Protein AF-A0A1V4I557-F1 (afdb_monomer)

Organism: NCBI:txid29349

pLDDT: mean 86.31, std 9.98, range [57.12, 95.94]

InterPro domains:
  IPR013324 RNA polymerase sigma factor, region 3/4-like [SSF88659] (80-145)
  IPR036388 Winged helix-like DNA-binding domain superfamily [G3DSA:1.10.10.10] (55-146)

Radius of gyration: 30.65 Å; Cα contacts (8 Å, |Δi|>4): 81; chains: 1; bounding box: 62×31×73 Å

Sequence (154 aa):
MIETDYEDRLSSAEDKETVTRRSPQEIMDERFNKPEYNNWHKFDRHRGMPKKPFRKDDQEVDETDHMDYFPDYSDEIDREKEEEYEHICEIIRKALKEKQAELLIAIVLDGVSVTEYAAREGVSVSAISHRLDTAKKNFKKIYPKSSTFPSCHG

Solvent-accessible surface area (backbone atoms only — not comparable to full-atom values): 9365 Å² total; per-residue (Å²): 108,52,65,56,52,38,52,55,49,49,74,71,43,92,63,56,90,75,64,68,80,60,53,70,65,60,50,43,41,65,73,42,50,48,55,51,49,53,50,49,49,66,68,48,73,70,55,55,86,77,76,79,73,91,75,61,94,89,57,81,83,85,79,77,79,63,67,84,46,51,85,82,53,63,68,59,53,49,51,51,52,51,54,47,50,52,48,52,50,51,52,41,47,74,74,39,58,64,81,41,22,56,54,46,44,42,40,70,72,71,60,45,50,67,61,59,55,14,61,75,73,74,47,57,51,68,59,48,51,55,50,50,54,51,36,53,54,56,51,39,70,78,41,76,46,77,89,67,53,84,59,85,76,120

Structure (mmCIF, N/CA/C/O backbone):
data_AF-A0A1V4I557-F1
#
_entry.id   AF-A0A1V4I557-F1
#
loop_
_atom_site.group_PDB
_atom_site.id
_atom_site.type_symbol
_atom_site.label_atom_id
_atom_site.label_alt_id
_atom_site.label_comp_id
_atom_site.label_asym_id
_atom_site.label_entity_id
_atom_site.label_seq_id
_atom_site.pdbx_PDB_ins_code
_atom_site.Cartn_x
_atom_site.Cartn_y
_atom_site.Cartn_z
_atom_site.occupancy
_atom_site.B_iso_or_equiv
_atom_site.auth_seq_id
_atom_site.auth_comp_id
_atom_site.auth_asym_id
_atom_site.auth_atom_id
_atom_site.pdbx_PDB_model_num
ATOM 1 N N . MET A 1 1 ? 33.002 7.819 -23.688 1.00 78.31 1 MET A N 1
ATOM 2 C CA . MET A 1 1 ? 31.791 7.877 -24.538 1.00 78.31 1 MET A CA 1
ATOM 3 C C . MET A 1 1 ? 32.152 8.118 -25.997 1.00 78.31 1 MET A C 1
ATOM 5 O O . MET A 1 1 ? 31.962 7.200 -26.775 1.00 78.31 1 MET A O 1
ATOM 9 N N . ILE A 1 2 ? 32.696 9.286 -26.371 1.00 88.31 2 ILE A N 1
ATOM 10 C CA . ILE A 1 2 ? 33.134 9.543 -27.760 1.00 88.31 2 ILE A CA 1
ATOM 11 C C . ILE A 1 2 ? 34.340 8.674 -28.139 1.00 88.31 2 ILE A C 1
ATOM 13 O O . ILE A 1 2 ? 34.331 8.023 -29.175 1.00 88.31 2 ILE A O 1
ATOM 17 N N . GLU A 1 3 ? 35.368 8.646 -27.289 1.00 88.81 3 GLU A N 1
ATOM 18 C CA . GLU A 1 3 ? 36.602 7.885 -27.548 1.00 88.81 3 GLU A CA 1
ATOM 19 C C . GLU A 1 3 ? 36.345 6.381 -27.601 1.00 88.81 3 GLU A C 1
ATOM 21 O O . GLU A 1 3 ? 36.747 5.726 -28.551 1.00 88.81 3 GLU A O 1
ATOM 26 N N . THR A 1 4 ? 35.570 5.867 -26.647 1.00 88.31 4 THR A N 1
ATOM 27 C CA . THR A 1 4 ? 35.136 4.466 -26.612 1.00 88.31 4 THR A CA 1
ATOM 28 C C . THR A 1 4 ? 34.338 4.069 -27.858 1.00 88.31 4 THR A C 1
ATOM 30 O O . THR A 1 4 ? 34.607 3.032 -28.442 1.00 88.31 4 THR A O 1
ATOM 33 N N . ASP A 1 5 ? 33.398 4.907 -28.317 1.00 89.19 5 ASP A N 1
ATOM 34 C CA . ASP A 1 5 ? 32.633 4.645 -29.549 1.00 89.19 5 ASP A CA 1
ATOM 35 C C . ASP A 1 5 ? 33.531 4.623 -30.795 1.00 89.19 5 ASP A C 1
ATOM 37 O O . ASP A 1 5 ? 33.372 3.786 -31.683 1.00 89.19 5 ASP A O 1
ATOM 41 N N . TYR A 1 6 ? 34.495 5.542 -30.846 1.00 88.81 6 TYR A N 1
ATOM 42 C CA . TYR A 1 6 ? 35.468 5.617 -31.926 1.00 88.81 6 TYR A CA 1
ATOM 43 C C . TYR A 1 6 ? 36.375 4.380 -31.964 1.00 88.81 6 TYR A C 1
ATOM 45 O O . TYR A 1 6 ? 36.566 3.805 -33.033 1.00 88.81 6 TYR A O 1
ATOM 53 N N . GLU A 1 7 ? 36.901 3.946 -30.818 1.00 90.00 7 GLU A N 1
ATOM 54 C CA . GLU A 1 7 ? 37.737 2.745 -30.700 1.00 90.00 7 GLU A CA 1
ATOM 55 C C . GLU A 1 7 ? 36.959 1.469 -31.051 1.00 90.00 7 GLU A C 1
ATOM 57 O O . GLU A 1 7 ? 37.444 0.659 -31.845 1.00 90.00 7 GLU A O 1
ATOM 62 N N . ASP A 1 8 ? 35.724 1.330 -30.556 1.00 88.25 8 ASP A N 1
ATOM 63 C CA . ASP A 1 8 ? 34.832 0.210 -30.876 1.00 88.25 8 ASP A CA 1
ATOM 64 C C . ASP A 1 8 ? 34.587 0.120 -32.395 1.00 88.25 8 ASP A C 1
ATOM 66 O O . ASP A 1 8 ? 34.745 -0.946 -33.003 1.00 88.25 8 ASP A O 1
ATOM 70 N N . ARG A 1 9 ? 34.280 1.250 -33.047 1.00 88.94 9 ARG A N 1
ATOM 71 C CA . ARG A 1 9 ? 34.089 1.316 -34.506 1.00 88.94 9 ARG A CA 1
ATOM 72 C C . ARG A 1 9 ? 35.376 1.060 -35.286 1.00 88.94 9 ARG A C 1
ATOM 74 O O . ARG A 1 9 ? 35.327 0.382 -36.306 1.00 88.94 9 ARG A O 1
ATOM 81 N N . LEU A 1 10 ? 36.514 1.570 -34.817 1.00 89.56 10 LEU A N 1
ATOM 82 C CA . LEU A 1 10 ? 37.820 1.361 -35.449 1.00 89.56 10 LEU A CA 1
ATOM 83 C C . LEU A 1 10 ? 38.262 -0.107 -35.378 1.00 89.56 10 LEU A C 1
ATOM 85 O O . LEU A 1 10 ? 38.923 -0.595 -36.294 1.00 89.56 10 LEU A O 1
ATOM 89 N N . SER A 1 11 ? 37.895 -0.810 -34.302 1.00 88.31 11 SER A N 1
ATOM 90 C CA . SER A 1 11 ? 38.162 -2.243 -34.141 1.00 88.31 11 SER A CA 1
ATOM 91 C C . SER A 1 11 ? 37.292 -3.123 -35.046 1.00 88.31 11 SER A C 1
ATOM 93 O O . SER A 1 11 ? 37.736 -4.190 -35.463 1.00 88.31 11 SER A O 1
ATOM 95 N N . SER A 1 12 ? 36.083 -2.657 -35.376 1.00 82.25 12 SER A N 1
ATOM 96 C CA . SER A 1 12 ? 35.076 -3.416 -36.131 1.00 82.25 12 SER A CA 1
ATOM 97 C C . SER A 1 12 ? 35.057 -3.103 -37.633 1.00 82.25 12 SER A C 1
ATOM 99 O O . SER A 1 12 ? 34.469 -3.858 -38.403 1.00 82.25 12 SER A O 1
ATOM 101 N N . ALA A 1 13 ? 35.647 -1.982 -38.061 1.00 84.12 13 ALA A N 1
ATOM 102 C CA . ALA A 1 13 ? 35.647 -1.542 -39.454 1.00 84.12 13 ALA A CA 1
ATOM 103 C C . ALA A 1 13 ? 36.773 -2.189 -40.277 1.00 84.12 13 ALA A C 1
ATOM 105 O O . ALA A 1 13 ? 37.924 -2.251 -39.840 1.00 84.12 13 ALA A O 1
ATOM 106 N N . GLU A 1 14 ? 36.449 -2.596 -41.507 1.00 75.62 14 GLU A N 1
ATOM 107 C CA . GLU A 1 14 ? 37.430 -3.068 -42.494 1.00 75.62 14 GLU A CA 1
ATOM 108 C C . GLU A 1 14 ? 38.311 -1.902 -42.991 1.00 75.62 14 GLU A C 1
ATOM 110 O O . GLU A 1 14 ? 39.539 -2.004 -42.979 1.00 75.62 14 GLU A O 1
ATOM 115 N N . ASP A 1 15 ? 37.696 -0.750 -43.294 1.00 80.88 15 ASP A N 1
ATOM 116 C CA . ASP A 1 15 ? 38.376 0.465 -43.762 1.00 80.88 15 ASP A CA 1
ATOM 117 C C . ASP A 1 15 ? 38.525 1.515 -42.653 1.00 80.88 15 ASP A C 1
ATOM 119 O O . ASP A 1 15 ? 37.674 2.385 -42.435 1.00 80.88 15 ASP A O 1
ATOM 123 N N . LYS A 1 16 ? 39.663 1.456 -41.958 1.00 76.38 16 LYS A N 1
ATOM 124 C CA . LYS A 1 16 ? 39.968 2.279 -40.773 1.00 76.38 16 LYS A CA 1
ATOM 125 C C . LYS A 1 16 ? 40.054 3.784 -41.042 1.00 76.38 16 LYS A C 1
ATOM 127 O O . LYS A 1 16 ? 39.816 4.568 -40.130 1.00 76.38 16 LYS A O 1
ATOM 132 N N . GLU A 1 17 ? 40.364 4.196 -42.270 1.00 72.94 17 GLU A N 1
ATOM 133 C CA . GLU A 1 17 ? 40.488 5.616 -42.641 1.00 72.94 17 GLU A CA 1
ATOM 134 C C . GLU A 1 17 ? 39.134 6.341 -42.709 1.00 72.94 17 GLU A C 1
ATOM 136 O O . GLU A 1 17 ? 39.078 7.565 -42.617 1.00 72.94 17 GLU A O 1
ATOM 141 N N . THR A 1 18 ? 38.032 5.594 -42.826 1.00 77.25 18 THR A N 1
ATOM 142 C CA . THR A 1 18 ? 36.673 6.156 -42.913 1.00 77.25 18 THR A CA 1
ATOM 143 C C . THR A 1 18 ? 36.045 6.436 -41.546 1.00 77.25 18 THR A C 1
ATOM 145 O O . THR A 1 18 ? 35.016 7.109 -41.455 1.00 77.25 18 THR A O 1
ATOM 148 N N . VAL A 1 19 ? 36.646 5.928 -40.464 1.00 84.06 19 VAL A N 1
ATOM 149 C CA . VAL A 1 19 ? 36.110 6.073 -39.110 1.00 84.06 19 VAL A CA 1
ATOM 150 C C . VAL A 1 19 ? 36.539 7.423 -38.549 1.00 84.06 19 VAL A C 1
ATOM 152 O O . VAL A 1 19 ? 37.717 7.678 -38.321 1.00 84.06 19 VAL A O 1
ATOM 155 N N . THR A 1 20 ? 35.567 8.296 -38.298 1.00 86.38 20 THR A N 1
ATOM 156 C CA . THR A 1 20 ? 35.768 9.601 -37.662 1.00 86.38 20 THR A CA 1
ATOM 157 C C . THR A 1 20 ? 35.103 9.642 -36.289 1.00 86.38 20 THR A C 1
ATOM 159 O O . THR A 1 20 ? 34.214 8.847 -35.972 1.00 86.38 20 THR A O 1
ATOM 162 N N . ARG A 1 21 ? 35.558 10.565 -35.434 1.00 88.75 21 ARG A N 1
ATOM 163 C CA . ARG A 1 21 ? 34.929 10.805 -34.130 1.00 88.75 21 ARG A CA 1
ATOM 164 C C . ARG A 1 21 ? 33.570 11.465 -34.337 1.00 88.75 21 ARG A C 1
ATOM 166 O O . ARG A 1 21 ? 33.470 12.452 -35.061 1.00 88.75 21 ARG A O 1
ATOM 173 N N . ARG A 1 22 ? 32.559 10.934 -33.659 1.00 89.31 22 ARG A N 1
ATOM 174 C CA . ARG A 1 22 ? 31.188 11.444 -33.680 1.00 89.31 22 ARG A CA 1
ATOM 175 C C . ARG A 1 22 ? 30.919 12.384 -32.517 1.00 89.31 22 ARG A C 1
ATOM 177 O O . ARG A 1 22 ? 31.599 12.333 -31.491 1.00 89.31 22 ARG A O 1
ATOM 184 N N . SER A 1 23 ? 29.900 13.218 -32.666 1.00 92.25 23 SER A N 1
ATOM 185 C CA . SER A 1 23 ? 29.357 13.991 -31.552 1.00 92.25 23 SER A CA 1
ATOM 186 C C . SER A 1 23 ? 28.645 13.074 -30.543 1.00 92.25 23 SER A C 1
ATOM 188 O O . SER A 1 23 ? 28.143 12.009 -30.915 1.00 92.25 23 SER A O 1
ATOM 190 N N . PRO A 1 24 ? 28.543 13.472 -29.261 1.00 91.00 24 PRO A N 1
ATOM 191 C CA . PRO A 1 24 ? 27.736 12.746 -28.284 1.00 91.00 24 PRO A CA 1
ATOM 192 C C . PRO A 1 24 ? 26.290 12.511 -28.733 1.00 91.00 24 PRO A C 1
ATOM 194 O O . PRO A 1 24 ? 25.752 11.443 -28.457 1.00 91.00 24 PRO A O 1
ATOM 197 N N . GLN A 1 25 ? 25.673 13.469 -29.439 1.00 90.31 25 GLN A N 1
ATOM 198 C CA . GLN A 1 25 ? 24.304 13.333 -29.943 1.00 90.31 25 GLN A CA 1
ATOM 199 C C . GLN A 1 25 ? 24.186 12.199 -30.965 1.00 90.31 25 GLN A C 1
ATOM 201 O O . GLN A 1 25 ? 23.344 11.324 -30.800 1.00 90.31 25 GLN A O 1
ATOM 206 N N . GLU A 1 26 ? 25.068 12.155 -31.965 1.00 91.31 26 GLU A N 1
ATOM 207 C CA . GLU A 1 26 ? 25.050 11.101 -32.990 1.00 91.31 26 GLU A CA 1
ATOM 208 C C . GLU A 1 26 ? 25.277 9.709 -32.390 1.00 91.31 26 GLU A C 1
ATOM 210 O O . GLU A 1 26 ? 24.671 8.731 -32.828 1.00 91.31 26 GLU A O 1
ATOM 215 N N . ILE A 1 27 ? 26.130 9.615 -31.363 1.00 91.94 27 ILE A N 1
ATOM 216 C CA . ILE A 1 27 ? 26.363 8.365 -30.630 1.00 91.94 27 ILE A CA 1
ATOM 217 C C . ILE A 1 27 ? 25.095 7.942 -29.888 1.00 91.94 27 ILE A C 1
ATOM 219 O O . ILE A 1 27 ? 24.710 6.776 -29.969 1.00 91.94 27 ILE A O 1
ATOM 223 N N . MET A 1 28 ? 24.439 8.872 -29.186 1.00 92.69 28 MET A N 1
ATOM 224 C CA . MET A 1 28 ? 23.184 8.584 -28.490 1.00 92.69 28 MET A CA 1
ATOM 225 C C . MET A 1 28 ? 22.091 8.144 -29.456 1.00 92.69 28 MET A C 1
ATOM 227 O O . MET A 1 28 ? 21.438 7.127 -29.224 1.00 92.69 28 MET A O 1
ATOM 231 N N . ASP A 1 29 ? 21.936 8.863 -30.565 1.00 92.75 29 ASP A N 1
ATOM 232 C CA . ASP A 1 29 ? 20.889 8.595 -31.539 1.00 92.75 29 ASP A CA 1
ATOM 233 C C . ASP A 1 29 ? 21.051 7.234 -32.211 1.00 92.75 29 ASP A C 1
ATOM 235 O O . ASP A 1 29 ? 20.084 6.482 -32.336 1.00 92.75 29 ASP A O 1
ATOM 239 N N . GLU A 1 30 ? 22.262 6.894 -32.652 1.00 90.50 30 GLU A N 1
ATOM 240 C CA . GLU A 1 30 ? 22.492 5.635 -33.358 1.00 90.50 30 GLU A CA 1
ATOM 241 C C . GLU A 1 30 ? 22.581 4.426 -32.436 1.00 90.50 30 GLU A C 1
ATOM 243 O O . GLU A 1 30 ? 22.059 3.367 -32.784 1.00 90.50 30 GLU A O 1
ATOM 248 N N . ARG A 1 31 ? 23.244 4.559 -31.282 1.00 89.94 31 ARG A N 1
ATOM 249 C CA . ARG A 1 31 ? 23.501 3.417 -30.398 1.00 89.94 31 ARG A CA 1
ATOM 250 C C . ARG A 1 31 ? 22.330 3.119 -29.468 1.00 89.94 31 ARG A C 1
ATOM 252 O O . ARG A 1 31 ? 22.142 1.959 -29.116 1.00 89.94 31 ARG A O 1
ATOM 259 N N . PHE A 1 32 ? 21.558 4.137 -29.088 1.00 91.19 32 PHE A N 1
ATOM 260 C CA . PHE A 1 32 ? 20.489 4.003 -28.098 1.00 91.19 32 PHE A CA 1
ATOM 261 C C . PHE A 1 32 ? 19.132 4.406 -28.677 1.00 91.19 32 PHE A C 1
ATOM 263 O O . PHE A 1 32 ? 18.285 3.535 -28.858 1.00 91.19 32 PHE A O 1
ATOM 270 N N . ASN A 1 33 ? 18.937 5.671 -29.070 1.00 92.56 33 ASN A N 1
ATOM 271 C CA . ASN A 1 33 ? 17.593 6.190 -29.359 1.00 92.56 33 ASN A CA 1
ATOM 272 C C . ASN A 1 33 ? 16.901 5.457 -30.519 1.00 92.56 33 ASN A C 1
ATOM 274 O O . ASN A 1 33 ? 15.734 5.097 -30.400 1.00 92.56 33 ASN A O 1
ATOM 278 N N . LYS A 1 34 ? 17.595 5.204 -31.641 1.00 93.75 34 LYS A N 1
ATOM 279 C CA . LYS A 1 34 ? 17.019 4.482 -32.793 1.00 93.75 34 LYS A CA 1
ATOM 280 C C . LYS A 1 34 ? 16.683 3.019 -32.453 1.00 93.75 34 LYS A C 1
ATOM 282 O O . LYS A 1 34 ? 15.538 2.626 -32.688 1.00 93.75 34 LYS A O 1
ATOM 287 N N . PRO A 1 35 ? 17.613 2.193 -31.923 1.00 94.81 35 PRO A N 1
ATOM 288 C CA . PRO A 1 35 ? 17.286 0.838 -31.479 1.00 94.81 35 PRO A CA 1
ATOM 289 C C . PRO A 1 35 ? 16.160 0.789 -30.445 1.00 94.81 35 PRO A C 1
ATOM 291 O O . PRO A 1 35 ? 15.257 -0.036 -30.566 1.00 94.81 35 PRO A O 1
ATOM 294 N N . GLU A 1 36 ? 16.190 1.679 -29.456 1.00 92.00 36 GLU A N 1
ATOM 295 C CA . GLU A 1 36 ? 15.219 1.715 -28.366 1.00 92.00 36 GLU A CA 1
ATOM 296 C C . GLU A 1 36 ? 13.832 2.131 -28.857 1.00 92.00 36 GLU A C 1
ATOM 298 O O . GLU A 1 36 ? 12.855 1.449 -28.557 1.00 92.00 36 GLU A O 1
ATOM 303 N N . TYR A 1 37 ? 13.748 3.144 -29.725 1.00 91.44 37 TYR A N 1
ATOM 304 C CA . TYR A 1 37 ? 12.506 3.517 -30.402 1.00 91.44 37 TYR A CA 1
ATOM 305 C C . TYR A 1 37 ? 11.938 2.363 -31.233 1.00 91.44 37 TYR A C 1
ATOM 307 O O . TYR A 1 37 ? 10.750 2.058 -31.142 1.00 91.44 37 TYR A O 1
ATOM 315 N N . ASN A 1 38 ? 12.777 1.693 -32.028 1.00 91.00 38 ASN A N 1
ATOM 316 C CA . ASN A 1 38 ? 12.340 0.571 -32.857 1.00 91.00 38 ASN A CA 1
ATOM 317 C C . ASN A 1 38 ? 11.839 -0.602 -32.006 1.00 91.00 38 ASN A C 1
ATOM 319 O O . ASN A 1 38 ? 10.829 -1.217 -32.350 1.00 91.00 38 ASN A O 1
ATOM 323 N N . ASN A 1 39 ? 12.521 -0.907 -30.900 1.00 90.56 39 ASN A N 1
ATOM 324 C CA . ASN A 1 39 ? 12.095 -1.935 -29.956 1.00 90.56 39 ASN A CA 1
ATOM 325 C C . ASN A 1 39 ? 10.768 -1.557 -29.302 1.00 90.56 39 ASN A C 1
ATOM 327 O O . ASN A 1 39 ? 9.826 -2.344 -29.374 1.00 90.56 39 ASN A O 1
ATOM 331 N N . TRP A 1 40 ? 10.665 -0.352 -28.741 1.00 88.88 40 TRP A N 1
ATOM 332 C CA . TRP A 1 40 ? 9.434 0.148 -28.136 1.00 88.88 40 TRP A CA 1
ATOM 333 C C . TRP A 1 40 ? 8.273 0.097 -29.129 1.00 88.88 40 TRP A C 1
ATOM 335 O O . TRP A 1 40 ? 7.257 -0.535 -28.866 1.00 88.88 40 TRP A O 1
ATOM 345 N N . HIS A 1 41 ? 8.454 0.619 -30.343 1.00 86.50 41 HIS A N 1
ATOM 346 C CA . HIS A 1 41 ? 7.425 0.553 -31.374 1.00 86.50 41 HIS A CA 1
ATOM 347 C C . HIS A 1 41 ? 7.062 -0.894 -31.747 1.00 86.50 41 HIS A C 1
ATOM 349 O O . HIS A 1 41 ? 5.890 -1.212 -31.934 1.00 86.50 41 HIS A O 1
ATOM 355 N N . LYS A 1 42 ? 8.040 -1.808 -31.817 1.00 87.25 42 LYS A N 1
ATOM 356 C CA . LYS A 1 42 ? 7.794 -3.232 -32.081 1.00 87.25 42 LYS A CA 1
ATOM 357 C C . LYS A 1 42 ? 6.962 -3.881 -30.969 1.00 87.25 42 LYS A C 1
ATOM 359 O O . LYS A 1 42 ? 6.089 -4.676 -31.309 1.00 87.25 42 LYS A O 1
ATOM 364 N N . PHE A 1 43 ? 7.211 -3.586 -29.697 1.00 80.62 43 PHE A N 1
ATOM 365 C CA . PHE A 1 43 ? 6.443 -4.147 -28.578 1.00 80.62 43 PHE A CA 1
ATOM 366 C C . PHE A 1 43 ? 5.067 -3.483 -28.423 1.00 80.62 43 PHE A C 1
ATOM 368 O O . PHE A 1 43 ? 4.074 -4.176 -28.214 1.00 80.62 43 PHE A O 1
ATOM 375 N N . ASP A 1 44 ? 4.979 -2.169 -28.620 1.00 79.88 44 ASP A N 1
ATOM 376 C CA . ASP A 1 44 ? 3.766 -1.389 -28.372 1.00 79.88 44 ASP A CA 1
ATOM 377 C C . ASP A 1 44 ? 2.848 -1.240 -29.600 1.00 79.88 44 ASP A C 1
ATOM 379 O O . ASP A 1 44 ? 1.705 -0.818 -29.448 1.00 79.88 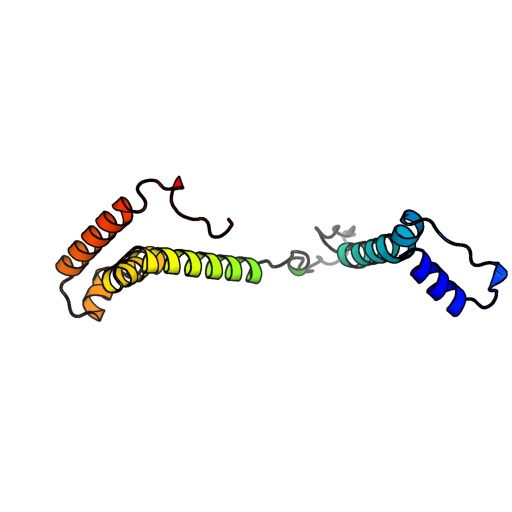44 ASP A O 1
ATOM 383 N N . ARG A 1 45 ? 3.250 -1.660 -30.816 1.00 76.25 45 ARG A N 1
ATOM 384 C CA . ARG A 1 45 ? 2.384 -1.592 -32.025 1.00 76.25 45 ARG A CA 1
ATOM 385 C C . ARG A 1 45 ? 1.061 -2.360 -31.910 1.00 76.25 45 ARG A C 1
ATOM 387 O O . ARG A 1 45 ? 0.158 -2.138 -32.714 1.00 76.25 45 ARG A O 1
ATOM 394 N N . HIS A 1 46 ? 0.980 -3.303 -30.973 1.00 73.00 46 HIS A N 1
ATOM 395 C CA . HIS A 1 46 ? -0.212 -4.102 -30.697 1.00 73.00 46 HIS A CA 1
ATOM 396 C C . HIS A 1 46 ? -0.826 -3.788 -29.331 1.00 73.00 46 HIS A C 1
ATOM 398 O O . HIS A 1 46 ? -1.751 -4.477 -28.937 1.00 73.00 46 HIS A O 1
ATOM 404 N N . ARG A 1 47 ? -0.345 -2.774 -28.605 1.00 67.25 47 ARG A N 1
ATOM 405 C CA . ARG A 1 47 ? -0.979 -2.323 -27.362 1.00 67.25 47 ARG A CA 1
ATOM 406 C C . ARG A 1 47 ? -2.093 -1.321 -27.671 1.00 67.25 47 ARG A C 1
ATOM 408 O O . ARG A 1 47 ? -1.958 -0.489 -28.567 1.00 67.25 47 ARG A O 1
ATOM 415 N N . GLY A 1 48 ? -3.188 -1.395 -26.915 1.00 66.75 48 GLY A N 1
ATOM 416 C CA . GLY A 1 48 ? -4.374 -0.551 -27.091 1.00 66.75 48 GLY A CA 1
ATOM 417 C C . GLY A 1 48 ? -5.546 -1.265 -27.766 1.00 66.75 48 GLY A C 1
ATOM 418 O O . GLY A 1 48 ? -5.476 -2.447 -28.089 1.00 66.75 48 GLY A O 1
ATOM 419 N N . MET A 1 49 ? -6.652 -0.538 -27.951 1.00 62.06 49 MET A N 1
ATOM 420 C CA . MET A 1 49 ? -7.906 -1.117 -28.434 1.00 62.06 49 MET A CA 1
ATOM 421 C C . MET A 1 49 ? -7.716 -1.678 -29.856 1.00 62.06 49 MET A C 1
ATOM 423 O O . MET A 1 49 ? -7.360 -0.911 -30.761 1.00 62.06 49 MET A O 1
ATOM 427 N N . PRO A 1 50 ? -7.937 -2.986 -30.082 1.00 62.88 50 PRO A N 1
ATOM 428 C CA . PRO A 1 50 ? -7.774 -3.566 -31.402 1.00 62.88 50 PRO A CA 1
ATOM 429 C C . PRO A 1 50 ? -8.729 -2.869 -32.371 1.00 62.88 50 PRO A C 1
ATOM 431 O O . PRO A 1 50 ? -9.915 -2.669 -32.092 1.00 62.88 50 PRO A O 1
ATOM 434 N N . LYS A 1 51 ? -8.202 -2.447 -33.525 1.00 64.56 51 LYS A N 1
ATOM 435 C CA . LYS A 1 51 ? -9.050 -1.923 -34.596 1.00 64.56 51 LYS A CA 1
ATOM 436 C C . LYS A 1 51 ? -9.976 -3.057 -35.011 1.00 64.56 51 LYS A C 1
ATOM 438 O O . LYS A 1 51 ? -9.481 -4.056 -35.526 1.00 64.56 51 LYS A O 1
ATOM 443 N N . LYS A 1 52 ? -11.289 -2.896 -34.809 1.00 60.84 52 LYS A N 1
ATOM 444 C CA . LYS A 1 52 ? -12.272 -3.848 -35.337 1.00 60.84 52 LYS A CA 1
ATOM 445 C C . LYS A 1 52 ? -11.980 -4.035 -36.828 1.00 60.84 52 LYS A C 1
ATOM 447 O O . LYS A 1 52 ? -12.006 -3.032 -37.555 1.00 60.84 52 LYS A O 1
ATOM 452 N N . PRO A 1 53 ? -11.643 -5.249 -37.289 1.00 61.25 53 PRO A N 1
ATOM 453 C CA . PRO A 1 53 ? -11.459 -5.472 -38.709 1.00 61.25 53 PRO A CA 1
ATOM 454 C C . PRO A 1 53 ? -12.769 -5.136 -39.427 1.00 61.25 53 PRO A C 1
ATOM 456 O O . PRO A 1 53 ? -13.864 -5.326 -38.894 1.00 61.25 53 PRO A O 1
ATOM 459 N N . PHE A 1 54 ? -12.663 -4.592 -40.638 1.00 61.50 54 PHE A N 1
ATOM 460 C CA . PHE A 1 54 ? -13.830 -4.401 -41.490 1.00 61.50 54 PHE A CA 1
ATOM 461 C C . PHE A 1 54 ? -14.451 -5.776 -41.774 1.00 61.50 54 PHE A C 1
ATOM 463 O O . PHE A 1 54 ? -13.810 -6.621 -42.398 1.00 61.50 54 PHE A O 1
ATOM 470 N N . ARG A 1 55 ? -15.679 -6.002 -41.299 1.00 63.84 55 ARG A N 1
ATOM 471 C CA . ARG A 1 55 ? -16.416 -7.255 -41.484 1.00 63.84 55 ARG A CA 1
ATOM 472 C C . ARG A 1 55 ? -17.329 -7.129 -42.700 1.00 63.84 55 ARG A C 1
ATOM 474 O O . ARG A 1 55 ? -18.074 -6.157 -42.796 1.00 63.84 55 ARG A O 1
ATOM 481 N N . LYS A 1 56 ? -17.296 -8.105 -43.608 1.00 67.19 56 LYS A N 1
ATOM 482 C CA . LYS A 1 56 ? -18.370 -8.275 -44.599 1.00 67.19 56 LYS A CA 1
ATOM 483 C C . LYS A 1 56 ? -19.550 -9.007 -43.947 1.00 67.19 56 LYS A C 1
ATOM 485 O O . LYS A 1 56 ? -19.359 -9.751 -42.986 1.00 67.19 56 LYS A O 1
ATOM 490 N N . ASP A 1 57 ? -20.764 -8.773 -44.435 1.00 69.00 57 ASP A N 1
ATOM 491 C CA . ASP A 1 57 ? -21.996 -9.278 -43.805 1.00 69.00 57 ASP A CA 1
ATOM 492 C C . ASP A 1 57 ? -22.081 -10.815 -43.729 1.00 69.00 57 ASP A C 1
ATOM 494 O O . ASP A 1 57 ? -22.784 -11.346 -42.873 1.00 69.00 57 ASP A O 1
ATOM 498 N N . ASP A 1 58 ? -21.330 -11.520 -44.575 1.00 75.31 58 ASP A N 1
ATOM 499 C CA . ASP A 1 58 ? -21.272 -12.976 -44.729 1.00 75.31 58 ASP A CA 1
ATOM 500 C C . ASP A 1 58 ? -20.232 -13.685 -43.841 1.00 75.31 58 ASP A C 1
ATOM 502 O O . ASP A 1 58 ? -20.148 -14.912 -43.861 1.00 75.31 58 ASP A O 1
ATOM 506 N N . GLN A 1 59 ? -19.443 -12.950 -43.054 1.00 70.88 59 GLN A N 1
ATOM 507 C CA . GLN A 1 59 ? -18.419 -13.533 -42.180 1.00 70.88 59 GLN A CA 1
ATOM 508 C C . GLN A 1 59 ? -18.987 -13.872 -40.789 1.00 70.88 59 GLN A C 1
ATOM 510 O O . GLN A 1 59 ? -19.965 -13.264 -40.356 1.00 70.88 59 GLN A O 1
ATOM 515 N N . GLU A 1 60 ? -18.403 -14.835 -40.070 1.00 72.31 60 GLU A N 1
ATOM 516 C CA . GLU A 1 60 ? -18.801 -15.173 -38.689 1.00 72.31 60 GLU A CA 1
ATOM 517 C C . GLU A 1 60 ? -18.475 -14.028 -37.705 1.00 72.31 60 GLU A C 1
ATOM 519 O O . GLU A 1 60 ? -17.794 -13.055 -38.051 1.00 72.31 60 GLU A O 1
ATOM 524 N N . VAL A 1 61 ? -19.063 -14.054 -36.505 1.00 71.38 61 VAL A N 1
ATOM 525 C CA . VAL A 1 61 ? -18.784 -13.041 -35.473 1.00 71.38 61 VAL A CA 1
ATOM 526 C C . VAL A 1 61 ? -17.371 -13.274 -34.946 1.00 71.38 61 VAL A C 1
ATOM 528 O O . VAL A 1 61 ? -17.004 -14.400 -34.637 1.00 71.38 61 VAL A O 1
ATOM 531 N N . ASP A 1 62 ? -16.574 -12.210 -34.876 1.00 69.50 62 ASP A N 1
ATOM 532 C CA . ASP A 1 62 ? -15.249 -12.260 -34.265 1.00 69.50 62 ASP A CA 1
ATOM 533 C C . ASP A 1 62 ? -15.407 -12.399 -32.742 1.00 69.50 62 ASP A C 1
ATOM 535 O O . ASP A 1 62 ? -15.816 -11.450 -32.070 1.00 69.50 62 ASP A O 1
ATOM 539 N N . GLU A 1 63 ? -15.152 -13.602 -32.223 1.00 71.31 63 GLU A N 1
ATOM 540 C CA . GLU A 1 63 ? -15.196 -13.943 -30.793 1.00 71.31 63 GLU A CA 1
ATOM 541 C C . GLU A 1 63 ? -13.842 -13.729 -30.094 1.00 71.31 63 GLU A C 1
ATOM 543 O O . GLU A 1 63 ? -13.660 -14.169 -28.960 1.00 71.31 63 GLU A O 1
ATOM 548 N N . THR A 1 64 ? -12.871 -13.084 -30.756 1.00 70.00 64 THR A N 1
ATOM 549 C CA . THR A 1 64 ? -11.539 -12.864 -30.182 1.00 70.00 64 THR A CA 1
ATOM 550 C C . THR A 1 64 ? -11.642 -12.090 -28.867 1.00 70.00 64 THR A C 1
ATOM 552 O O . THR A 1 64 ? -12.101 -10.946 -28.840 1.00 70.00 64 THR A O 1
ATOM 555 N N . ASP A 1 65 ? -11.175 -12.704 -27.779 1.00 68.25 65 ASP A N 1
ATOM 556 C CA . ASP A 1 65 ? -11.072 -12.049 -26.480 1.00 68.25 65 ASP A CA 1
ATOM 557 C C . ASP A 1 65 ? -10.007 -10.947 -26.546 1.00 68.25 65 ASP A C 1
ATOM 559 O O . ASP A 1 65 ? -8.845 -11.173 -26.885 1.00 68.25 65 ASP A O 1
ATOM 563 N N . HIS A 1 66 ? -10.428 -9.715 -26.279 1.00 69.94 66 HIS A N 1
ATOM 564 C CA . HIS A 1 66 ? -9.555 -8.549 -26.301 1.00 69.94 66 HIS A CA 1
ATOM 565 C C . HIS A 1 66 ? -9.021 -8.189 -24.910 1.00 69.94 66 HIS A C 1
ATOM 567 O O . HIS A 1 66 ? -8.301 -7.198 -24.795 1.00 69.94 66 HIS A O 1
ATOM 573 N N . MET A 1 67 ? -9.351 -8.951 -23.863 1.00 70.50 67 MET A N 1
ATOM 574 C CA . MET A 1 67 ? -8.870 -8.680 -22.505 1.00 70.50 67 MET A CA 1
ATOM 575 C C . MET A 1 67 ? -7.343 -8.776 -22.405 1.00 70.50 67 MET A C 1
ATOM 577 O O . MET A 1 67 ? -6.739 -7.926 -21.756 1.00 70.50 67 MET A O 1
ATOM 581 N N . ASP A 1 68 ? -6.714 -9.679 -23.163 1.00 70.88 68 ASP A N 1
ATOM 582 C CA . ASP A 1 68 ? -5.250 -9.828 -23.249 1.00 70.88 68 ASP A CA 1
ATOM 583 C C . ASP A 1 68 ? -4.518 -8.578 -23.791 1.00 70.88 68 ASP A C 1
ATOM 585 O O . ASP A 1 68 ? -3.299 -8.455 -23.660 1.00 70.88 68 ASP A O 1
ATOM 589 N N . TYR A 1 69 ? -5.233 -7.631 -24.417 1.00 69.94 69 TYR A N 1
ATOM 590 C CA . TYR A 1 69 ? -4.654 -6.356 -24.865 1.00 69.94 69 TYR A CA 1
ATOM 591 C C . TYR A 1 69 ? -4.466 -5.346 -23.729 1.00 69.94 69 TYR A C 1
ATOM 593 O O . TYR A 1 69 ? -3.731 -4.365 -23.900 1.00 69.94 69 TYR A O 1
ATOM 601 N N . PHE A 1 70 ? -5.145 -5.547 -22.599 1.00 72.62 70 PHE A N 1
ATOM 602 C CA . PHE A 1 70 ? -5.029 -4.684 -21.437 1.00 72.62 70 PHE A CA 1
ATOM 603 C C . PHE A 1 70 ? -3.946 -5.228 -20.504 1.00 72.62 70 PHE A C 1
ATOM 605 O O . PHE A 1 70 ? -3.952 -6.416 -20.191 1.00 72.62 70 PHE A O 1
ATOM 612 N N . PRO A 1 71 ? -3.002 -4.384 -20.059 1.00 74.75 71 PRO A N 1
ATOM 613 C CA . PRO A 1 71 ? -2.065 -4.791 -19.025 1.00 74.75 71 PRO A CA 1
ATOM 614 C C . PRO A 1 71 ? -2.830 -5.144 -17.746 1.00 74.75 71 PRO A C 1
ATOM 616 O O . PRO A 1 71 ? -3.669 -4.365 -17.286 1.00 74.75 71 PRO A O 1
ATOM 619 N N . ASP A 1 72 ? -2.527 -6.313 -17.187 1.00 82.75 72 ASP A N 1
ATOM 620 C CA . ASP A 1 72 ? -2.991 -6.693 -15.861 1.00 82.75 72 ASP A CA 1
ATOM 621 C C . ASP A 1 72 ? -2.064 -6.076 -14.813 1.00 82.75 72 ASP A C 1
ATOM 623 O O . ASP A 1 72 ? -0.863 -6.349 -14.780 1.00 82.75 72 ASP A O 1
ATOM 627 N N . TYR A 1 73 ? -2.634 -5.205 -13.986 1.00 86.62 73 TYR A N 1
ATOM 628 C CA . TYR A 1 73 ? -1.935 -4.546 -12.889 1.00 86.62 73 TYR A CA 1
ATOM 629 C C . TYR A 1 73 ? -2.265 -5.179 -11.535 1.00 86.62 73 TYR A C 1
ATOM 631 O O . TYR A 1 73 ? -1.872 -4.617 -10.517 1.00 86.62 73 TYR A O 1
ATOM 639 N N . SER A 1 74 ? -2.973 -6.318 -11.486 1.00 89.56 74 SER A N 1
ATOM 640 C CA . SER A 1 74 ? -3.340 -6.982 -10.226 1.00 89.56 74 SER A CA 1
ATOM 641 C C . SER A 1 74 ? -2.137 -7.165 -9.307 1.00 89.56 74 SER A C 1
ATOM 643 O O . SER A 1 74 ? -2.184 -6.767 -8.150 1.00 89.56 74 SER A O 1
ATOM 645 N N . ASP A 1 75 ? -1.031 -7.667 -9.855 1.00 89.56 75 ASP A N 1
ATOM 646 C CA . ASP A 1 75 ? 0.180 -7.967 -9.095 1.00 89.56 75 ASP A CA 1
ATOM 647 C C . ASP A 1 75 ? 0.872 -6.703 -8.574 1.00 89.56 75 ASP A C 1
ATOM 649 O O . ASP A 1 75 ? 1.449 -6.710 -7.490 1.00 89.56 75 ASP A O 1
ATOM 653 N N . GLU A 1 76 ? 0.861 -5.618 -9.353 1.00 89.69 76 GLU A N 1
ATOM 654 C CA . GLU A 1 76 ? 1.410 -4.325 -8.925 1.00 89.69 76 GLU A CA 1
ATOM 655 C C . GLU A 1 76 ? 0.557 -3.719 -7.814 1.00 89.69 76 GLU A C 1
ATOM 657 O O . GLU A 1 76 ? 1.092 -3.312 -6.788 1.00 89.69 76 GLU A O 1
ATOM 662 N N . ILE A 1 77 ? -0.762 -3.742 -7.995 1.00 91.44 77 ILE A N 1
ATOM 663 C CA . ILE A 1 77 ? -1.736 -3.248 -7.025 1.00 91.44 77 ILE A CA 1
ATOM 664 C C . ILE A 1 77 ? -1.652 -4.046 -5.719 1.00 91.44 77 ILE A C 1
ATOM 666 O O . I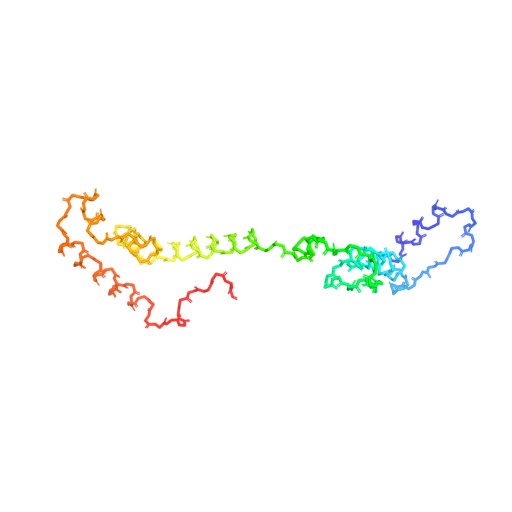LE A 1 77 ? -1.748 -3.472 -4.638 1.00 91.44 77 ILE A O 1
ATOM 670 N N . ASP A 1 78 ? -1.498 -5.366 -5.791 1.00 93.44 78 ASP A N 1
ATOM 671 C CA . ASP A 1 78 ? -1.419 -6.208 -4.600 1.00 93.44 78 ASP A CA 1
ATOM 672 C C . ASP A 1 78 ? -0.097 -6.004 -3.853 1.00 93.44 78 ASP A C 1
ATOM 674 O O . ASP A 1 78 ? -0.121 -5.862 -2.631 1.00 93.44 78 ASP A O 1
ATO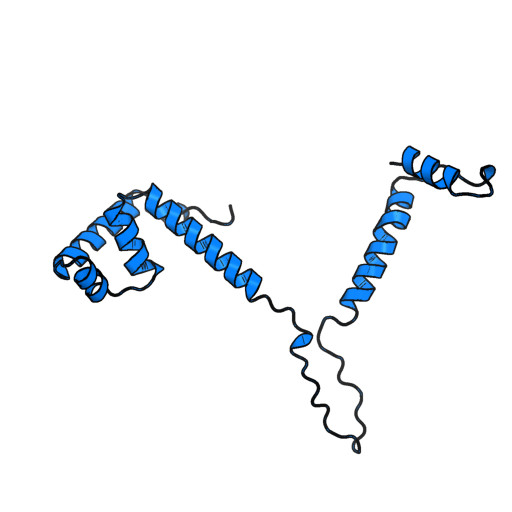M 678 N N . ARG A 1 79 ? 1.029 -5.848 -4.566 1.00 92.31 79 ARG A N 1
ATOM 679 C CA . ARG A 1 79 ? 2.300 -5.431 -3.946 1.00 92.31 79 ARG A CA 1
ATOM 680 C C . ARG A 1 79 ? 2.190 -4.069 -3.267 1.00 92.31 79 ARG A C 1
ATOM 682 O O . ARG A 1 79 ? 2.622 -3.929 -2.130 1.00 92.31 79 ARG A O 1
ATOM 689 N N . GLU A 1 80 ? 1.586 -3.085 -3.930 1.00 91.81 80 GLU A N 1
ATOM 690 C CA . GLU A 1 80 ? 1.400 -1.744 -3.366 1.00 91.81 80 GLU A CA 1
ATOM 691 C C . GLU A 1 80 ? 0.557 -1.803 -2.083 1.00 91.81 80 GLU A C 1
ATOM 693 O O . GLU A 1 80 ? 0.953 -1.254 -1.058 1.00 91.81 80 GLU A O 1
ATOM 698 N N . LYS A 1 81 ? -0.551 -2.557 -2.082 1.00 91.31 81 LYS A N 1
ATOM 699 C CA . LYS A 1 81 ? -1.366 -2.769 -0.873 1.00 91.31 81 LYS A CA 1
ATOM 700 C C . LYS A 1 81 ? -0.584 -3.434 0.258 1.00 91.31 81 LYS A C 1
ATOM 702 O O . LYS A 1 81 ? -0.763 -3.053 1.414 1.00 91.31 81 LYS A O 1
ATOM 707 N N . GLU A 1 82 ? 0.229 -4.446 -0.045 1.00 92.69 82 GLU A N 1
ATOM 708 C CA . GLU A 1 82 ? 1.057 -5.135 0.951 1.00 92.69 82 GLU A CA 1
ATOM 709 C C . GLU A 1 82 ? 2.091 -4.182 1.563 1.00 92.69 82 GLU A C 1
ATOM 711 O O . GLU A 1 82 ? 2.221 -4.107 2.787 1.00 92.69 82 GLU A O 1
ATOM 716 N N . GLU A 1 83 ? 2.775 -3.399 0.728 1.00 92.44 83 GLU A N 1
ATOM 717 C CA . GLU A 1 83 ? 3.750 -2.397 1.163 1.00 92.44 83 GLU A CA 1
ATOM 718 C C . GLU A 1 83 ? 3.100 -1.301 2.021 1.00 92.44 83 GLU A C 1
ATOM 720 O O . GLU A 1 83 ? 3.622 -0.943 3.082 1.00 92.44 83 GLU A O 1
ATOM 725 N N . GLU A 1 84 ? 1.930 -0.802 1.613 1.00 91.50 84 GLU A N 1
ATOM 726 C CA . GLU A 1 84 ? 1.137 0.157 2.385 1.00 91.50 84 GLU A CA 1
ATOM 727 C C . GLU A 1 84 ? 0.722 -0.406 3.746 1.00 91.50 84 GLU A C 1
ATOM 729 O O . GLU A 1 84 ? 0.872 0.262 4.777 1.00 91.50 84 GLU A O 1
ATOM 734 N N . TYR A 1 85 ? 0.223 -1.642 3.764 1.00 94.00 85 TYR A N 1
ATOM 735 C CA . TYR A 1 85 ? -0.212 -2.315 4.980 1.00 94.00 85 TYR A CA 1
ATOM 736 C C . TYR A 1 85 ? 0.946 -2.504 5.969 1.00 94.00 85 TYR A C 1
ATOM 738 O O . TYR A 1 85 ? 0.823 -2.125 7.142 1.00 94.00 85 TYR A O 1
ATOM 746 N N . GLU A 1 86 ? 2.085 -3.027 5.510 1.00 94.06 86 GLU A N 1
ATOM 747 C CA . GLU A 1 86 ? 3.269 -3.227 6.352 1.00 94.06 86 GLU A CA 1
ATOM 748 C C . GLU A 1 86 ? 3.807 -1.896 6.885 1.00 94.06 86 GLU A C 1
ATOM 750 O O . GLU A 1 86 ? 4.092 -1.766 8.081 1.00 94.06 86 GLU A O 1
ATOM 755 N N . HIS A 1 87 ? 3.848 -0.860 6.043 1.00 94.38 87 HIS A N 1
ATOM 756 C CA . HIS A 1 87 ? 4.271 0.475 6.454 1.00 94.38 87 HIS A CA 1
ATOM 757 C C . HIS A 1 87 ? 3.396 1.039 7.585 1.00 94.38 87 HIS A C 1
ATOM 759 O O . HIS A 1 87 ? 3.902 1.536 8.600 1.00 94.38 87 HIS A O 1
ATOM 765 N N . ILE A 1 88 ? 2.072 0.925 7.453 1.00 92.56 88 ILE A N 1
ATOM 766 C CA . ILE A 1 88 ? 1.124 1.369 8.480 1.00 92.56 88 ILE A CA 1
ATOM 767 C C . ILE A 1 88 ? 1.307 0.554 9.768 1.00 92.56 88 ILE A C 1
ATOM 769 O O . ILE A 1 88 ? 1.338 1.130 10.864 1.00 92.56 88 ILE A O 1
ATOM 773 N N . CYS A 1 89 ? 1.477 -0.766 9.661 1.00 94.25 89 CYS A N 1
ATOM 774 C CA . CYS A 1 89 ? 1.717 -1.641 10.807 1.00 94.25 89 CYS A CA 1
ATOM 775 C C . CYS A 1 89 ? 2.987 -1.251 11.568 1.00 94.25 89 CYS A C 1
ATOM 777 O O . CYS A 1 89 ? 2.972 -1.158 12.800 1.00 94.25 89 CYS A O 1
ATOM 779 N N . GLU A 1 90 ? 4.077 -0.957 10.860 1.00 94.12 90 GLU A N 1
ATO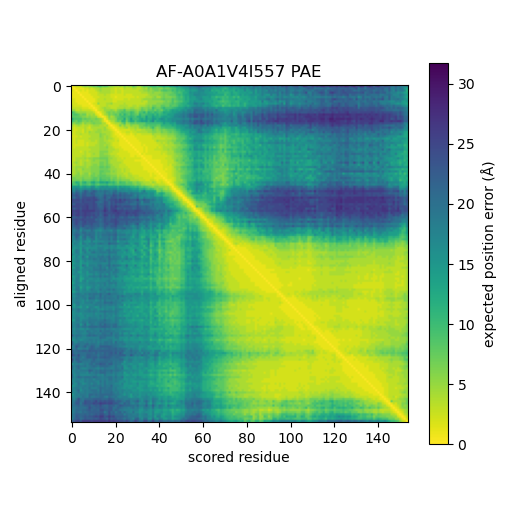M 780 C CA . GLU A 1 90 ? 5.312 -0.478 11.473 1.00 94.12 90 GLU A CA 1
ATOM 781 C C . GLU A 1 90 ? 5.124 0.836 12.232 1.00 94.12 90 GLU A C 1
ATOM 783 O O . GLU A 1 90 ? 5.622 0.974 13.353 1.00 94.12 90 GLU A O 1
ATOM 788 N N . ILE A 1 91 ? 4.409 1.804 11.650 1.00 93.44 91 ILE A N 1
ATOM 789 C CA . ILE A 1 91 ? 4.138 3.087 12.309 1.00 93.44 91 ILE A CA 1
ATOM 790 C C . ILE A 1 91 ? 3.363 2.856 13.607 1.00 93.44 91 ILE A C 1
ATOM 792 O O . ILE A 1 91 ? 3.724 3.398 14.655 1.00 93.44 91 ILE A O 1
ATOM 796 N N . ILE A 1 92 ? 2.324 2.020 13.566 1.00 93.56 92 ILE A N 1
ATOM 797 C CA . ILE A 1 92 ? 1.500 1.716 14.740 1.00 93.56 92 ILE A CA 1
ATOM 798 C C . ILE A 1 92 ? 2.334 1.018 15.824 1.00 93.56 92 ILE A C 1
ATOM 800 O O . ILE A 1 92 ? 2.264 1.416 16.993 1.00 93.56 92 ILE A O 1
ATOM 804 N N . ARG A 1 93 ? 3.155 0.027 15.452 1.00 94.75 93 ARG A N 1
ATOM 805 C CA . ARG A 1 93 ? 4.043 -0.702 16.377 1.00 94.75 93 ARG A CA 1
ATOM 806 C C . ARG A 1 93 ? 5.123 0.193 16.989 1.00 94.75 93 ARG A C 1
ATOM 808 O O . ARG A 1 93 ? 5.451 0.019 18.158 1.00 94.75 93 ARG A O 1
ATOM 815 N N . LYS A 1 94 ? 5.644 1.175 16.244 1.00 93.25 94 LYS A N 1
ATOM 816 C CA . LYS A 1 94 ? 6.606 2.172 16.757 1.00 93.25 94 LYS A CA 1
ATOM 817 C C . LYS A 1 94 ? 5.942 3.193 17.691 1.00 93.25 94 LYS A C 1
ATOM 819 O O . LYS A 1 94 ? 6.576 3.667 18.630 1.00 93.25 94 LYS A O 1
ATOM 824 N N . ALA A 1 95 ? 4.679 3.541 17.443 1.00 91.88 95 ALA A N 1
ATOM 825 C CA . ALA A 1 95 ? 3.970 4.589 18.178 1.00 91.88 95 ALA A CA 1
ATOM 826 C C . ALA A 1 95 ? 3.340 4.108 19.500 1.00 91.88 95 ALA A C 1
ATOM 828 O O . ALA A 1 95 ? 3.231 4.878 20.457 1.00 91.88 95 ALA A O 1
ATOM 829 N N . LEU A 1 96 ? 2.884 2.854 19.567 1.00 93.94 96 LEU A N 1
ATOM 830 C CA . LEU A 1 96 ? 2.133 2.309 20.703 1.00 93.94 96 LEU A CA 1
ATOM 831 C C . LEU A 1 96 ? 2.867 1.158 21.401 1.00 93.94 96 LEU A C 1
ATOM 833 O O . LEU A 1 96 ? 3.824 0.587 20.897 1.00 93.94 96 LEU A O 1
ATOM 837 N N . LYS A 1 97 ? 2.380 0.780 22.589 1.00 94.25 97 LYS A N 1
ATOM 838 C CA . LYS A 1 97 ? 2.805 -0.465 23.248 1.00 94.25 97 LYS A CA 1
ATOM 839 C C . LYS A 1 97 ? 2.329 -1.667 22.432 1.00 94.25 97 LYS A C 1
ATOM 841 O O . LYS A 1 97 ? 1.202 -1.641 21.950 1.00 94.25 97 LYS A O 1
ATOM 846 N N . GLU A 1 98 ? 3.107 -2.745 22.413 1.00 94.00 98 GLU A N 1
ATOM 847 C CA . GLU A 1 98 ? 2.838 -3.984 21.658 1.00 94.00 98 GLU A CA 1
ATOM 848 C C . GLU A 1 98 ? 1.370 -4.452 21.745 1.00 94.00 98 GLU A C 1
ATOM 850 O O . GLU A 1 98 ? 0.662 -4.472 20.746 1.00 94.00 98 GLU A O 1
ATOM 855 N N . LYS A 1 99 ? 0.834 -4.671 22.956 1.00 92.19 99 LYS A N 1
ATOM 856 C CA . LYS A 1 99 ? -0.571 -5.103 23.146 1.00 92.19 99 LYS A CA 1
ATOM 857 C C . LYS A 1 99 ? -1.637 -4.108 22.668 1.00 92.19 99 LYS A C 1
ATOM 859 O O . LYS A 1 99 ? -2.801 -4.480 22.546 1.00 92.19 99 LYS A O 1
ATOM 864 N N . GLN A 1 100 ? -1.292 -2.828 22.534 1.00 93.62 100 GLN A N 1
ATOM 865 C CA . GLN A 1 100 ? -2.192 -1.797 22.009 1.00 93.62 100 GLN A CA 1
ATOM 866 C C . GLN A 1 100 ? -2.082 -1.700 20.487 1.00 93.62 100 GLN A C 1
ATOM 868 O O . GLN A 1 100 ? -3.102 -1.485 19.841 1.00 93.62 100 GLN A O 1
ATOM 873 N N . ALA A 1 101 ? -0.873 -1.867 19.946 1.00 95.19 101 ALA A N 1
ATOM 874 C CA . ALA A 1 101 ? -0.606 -1.902 18.516 1.00 95.19 101 ALA A CA 1
ATOM 875 C C . ALA A 1 101 ? -1.299 -3.103 17.862 1.00 95.19 101 ALA A C 1
ATOM 877 O O . ALA A 1 101 ? -2.143 -2.901 16.998 1.00 95.19 101 ALA A O 1
ATOM 878 N N . GLU A 1 102 ? -1.048 -4.318 18.356 1.00 95.06 102 GLU A N 1
ATOM 879 C CA . GLU A 1 102 ? -1.633 -5.555 17.813 1.00 95.06 102 GLU A CA 1
ATOM 880 C C . GLU A 1 102 ? -3.168 -5.557 17.890 1.00 95.06 102 GLU A C 1
ATOM 882 O O . GLU A 1 102 ? -3.853 -5.948 16.950 1.00 95.06 102 GLU A O 1
ATOM 887 N N . LEU A 1 103 ? -3.732 -5.021 18.979 1.00 94.75 103 LEU A N 1
ATOM 888 C CA . LEU A 1 103 ? -5.179 -4.847 19.116 1.00 94.75 103 LEU A CA 1
ATOM 889 C C . LEU A 1 103 ? -5.754 -3.903 18.048 1.00 94.75 103 LEU A C 1
ATOM 891 O O . LEU A 1 103 ? -6.851 -4.131 17.540 1.00 94.75 103 LEU A O 1
ATOM 895 N N . LEU A 1 104 ? -5.052 -2.804 17.764 1.00 94.88 104 LEU A N 1
ATOM 896 C CA . LEU A 1 104 ? -5.509 -1.790 16.820 1.00 94.88 104 LEU A CA 1
ATOM 897 C C . LEU A 1 104 ? -5.366 -2.284 15.379 1.00 94.88 104 LEU A C 1
ATOM 899 O O . LEU A 1 104 ? -6.297 -2.088 14.608 1.00 94.88 104 LEU A O 1
ATOM 903 N N . ILE A 1 105 ? -4.267 -2.970 15.055 1.00 95.38 105 ILE A N 1
ATOM 904 C CA . ILE A 1 105 ? -4.042 -3.619 13.757 1.00 95.38 105 ILE A CA 1
ATOM 905 C C . ILE A 1 105 ? -5.149 -4.647 13.498 1.00 95.38 105 ILE A C 1
ATOM 907 O O . ILE A 1 105 ? -5.919 -4.480 12.558 1.00 95.38 105 ILE A O 1
ATOM 911 N N . ALA A 1 106 ? -5.349 -5.602 14.409 1.00 95.94 106 ALA A N 1
ATOM 912 C CA . ALA A 1 106 ? -6.327 -6.669 14.210 1.00 95.94 106 ALA A CA 1
ATOM 913 C C . ALA A 1 106 ? -7.768 -6.160 14.035 1.00 95.94 106 ALA A C 1
ATOM 915 O O . ALA A 1 106 ? -8.525 -6.670 13.217 1.00 95.94 106 ALA A O 1
ATOM 916 N N . ILE A 1 107 ? -8.186 -5.166 14.824 1.00 94.81 107 ILE A N 1
ATOM 917 C CA . ILE A 1 107 ? -9.577 -4.693 14.779 1.00 94.81 107 ILE A CA 1
ATOM 918 C C . ILE A 1 107 ? -9.794 -3.671 13.659 1.00 94.81 107 ILE A C 1
ATOM 920 O O . ILE A 1 107 ? -10.850 -3.670 13.032 1.00 94.81 107 ILE A O 1
ATOM 924 N N . VAL A 1 108 ? -8.848 -2.750 13.449 1.00 93.25 108 VAL A N 1
ATOM 925 C CA . VAL A 1 108 ? -9.040 -1.608 12.540 1.00 93.25 108 VAL A CA 1
ATOM 926 C C . VAL A 1 108 ? -8.519 -1.897 11.137 1.00 93.25 108 VAL A C 1
ATOM 928 O O . VAL A 1 108 ? -9.168 -1.468 10.189 1.00 93.25 108 VAL A O 1
ATOM 931 N N . LEU A 1 109 ? -7.385 -2.591 11.001 1.00 92.88 109 LEU A N 1
ATOM 932 C CA . LEU A 1 109 ? -6.802 -2.924 9.698 1.00 92.88 109 LEU A CA 1
ATOM 933 C C . LEU A 1 109 ? -7.323 -4.272 9.188 1.00 92.88 109 LEU A C 1
ATOM 935 O O . LEU A 1 109 ? -7.869 -4.320 8.092 1.00 92.88 109 LEU A O 1
ATOM 939 N N . ASP A 1 110 ? -7.266 -5.327 10.007 1.00 94.25 110 ASP A N 1
ATOM 940 C CA . ASP A 1 110 ? -7.676 -6.680 9.576 1.00 94.25 110 ASP A CA 1
ATOM 941 C C . ASP A 1 110 ? -9.197 -6.908 9.643 1.00 94.25 110 ASP A C 1
ATOM 943 O O . ASP A 1 110 ? -9.707 -7.937 9.201 1.00 94.25 110 ASP A O 1
ATOM 947 N N . GLY A 1 111 ? -9.945 -5.969 10.234 1.00 93.88 111 GLY A N 1
ATOM 948 C CA . GLY A 1 111 ? -11.406 -6.035 10.326 1.00 93.88 111 GLY A CA 1
ATOM 949 C C . GLY A 1 111 ? -11.949 -7.114 11.271 1.00 93.88 111 GLY A C 1
ATOM 950 O O . GLY A 1 111 ? -13.137 -7.437 11.210 1.00 93.88 111 GLY A O 1
ATOM 951 N N . VAL A 1 112 ? -11.122 -7.665 12.165 1.00 95.00 112 VAL A N 1
ATOM 952 C CA . VAL A 1 112 ? -11.558 -8.645 13.172 1.00 95.00 112 VAL A CA 1
ATOM 953 C C . VAL A 1 112 ? -12.571 -8.000 14.118 1.00 95.00 112 VAL A C 1
ATOM 955 O O . VAL A 1 112 ? -12.349 -6.913 14.661 1.00 95.00 112 VAL A O 1
ATOM 958 N N . SER A 1 113 ? -13.675 -8.695 14.401 1.00 94.50 113 SER A N 1
ATOM 959 C CA . SER A 1 113 ? -14.664 -8.179 15.347 1.00 94.50 113 SER A CA 1
ATOM 960 C C . SER A 1 113 ? -14.112 -8.129 16.779 1.00 94.50 113 SER A C 1
ATOM 962 O O . SER A 1 113 ? -13.344 -8.986 17.224 1.00 94.50 113 SER A O 1
ATOM 964 N N . VAL A 1 114 ? -14.564 -7.147 17.567 1.00 93.94 114 VAL A N 1
ATOM 965 C CA . VAL A 1 114 ? -14.186 -7.024 18.991 1.00 93.94 114 VAL A CA 1
ATOM 966 C C . VAL A 1 114 ? -14.528 -8.305 19.765 1.00 93.94 114 VAL A C 1
ATOM 968 O O . VAL A 1 114 ? -13.798 -8.699 20.671 1.00 93.94 114 VAL A O 1
ATOM 971 N N . THR A 1 115 ? -15.625 -8.968 19.393 1.00 94.56 115 THR A N 1
ATOM 972 C CA . THR A 1 115 ? -16.087 -10.231 19.978 1.00 94.56 115 THR A CA 1
ATOM 973 C C . THR A 1 115 ? -15.141 -11.393 19.696 1.00 94.56 115 THR A C 1
ATOM 975 O O . THR A 1 115 ? -14.785 -12.113 20.627 1.00 94.56 115 THR A O 1
ATOM 978 N N . GLU A 1 116 ? -14.692 -11.561 18.450 1.00 94.69 116 GLU A N 1
ATOM 979 C CA . GLU A 1 116 ? -13.743 -12.622 18.078 1.00 94.69 116 GLU A CA 1
ATOM 980 C C . GLU A 1 116 ? -12.374 -12.384 18.711 1.00 94.69 116 GLU A C 1
ATOM 982 O O . GLU A 1 116 ? -11.754 -13.311 19.233 1.00 94.69 116 GLU A O 1
ATOM 987 N N . TYR A 1 117 ? -11.920 -11.129 18.726 1.00 94.25 117 TYR A N 1
ATOM 988 C CA . TYR A 1 117 ? -10.662 -10.763 19.363 1.00 94.25 117 TYR A CA 1
ATOM 989 C C . TYR A 1 117 ? -10.700 -11.034 20.879 1.00 94.25 117 TYR A C 1
ATOM 991 O O . TYR A 1 117 ? -9.764 -11.608 21.438 1.00 94.25 117 TYR A O 1
ATOM 999 N N . ALA A 1 118 ? -11.804 -10.679 21.545 1.00 94.69 118 ALA A N 1
ATOM 1000 C CA . ALA A 1 118 ? -12.020 -10.951 22.965 1.00 94.69 118 ALA A CA 1
ATOM 1001 C C . ALA A 1 118 ? -12.041 -12.455 23.278 1.00 94.69 118 ALA A C 1
ATOM 1003 O O . ALA A 1 118 ? -11.415 -12.885 24.247 1.00 94.69 118 ALA A O 1
ATOM 1004 N N . ALA A 1 119 ? -12.698 -13.256 22.431 1.00 94.56 119 ALA A N 1
ATOM 1005 C CA . ALA A 1 119 ? -12.718 -14.710 22.560 1.00 94.56 119 ALA A CA 1
ATOM 1006 C C . ALA A 1 119 ? -11.311 -15.318 22.427 1.00 94.56 119 ALA A C 1
ATOM 1008 O O . ALA A 1 119 ? -10.953 -16.193 23.213 1.00 94.56 119 ALA A O 1
ATOM 1009 N N . ARG A 1 120 ? -10.491 -14.814 21.493 1.00 93.31 120 ARG A N 1
ATOM 1010 C CA . ARG A 1 120 ? -9.104 -15.265 21.287 1.00 93.31 120 ARG A CA 1
ATOM 1011 C C . ARG A 1 120 ? -8.197 -14.971 22.482 1.00 93.31 120 ARG A C 1
ATOM 1013 O O . ARG A 1 120 ? -7.369 -15.802 22.836 1.00 93.31 120 ARG A O 1
ATOM 1020 N N . GLU A 1 121 ? -8.346 -13.800 23.102 1.00 91.88 121 GLU A N 1
ATOM 1021 C CA . GLU A 1 121 ? -7.585 -13.440 24.309 1.00 91.88 121 GLU A CA 1
ATOM 1022 C C . GLU A 1 121 ? -8.191 -14.011 25.609 1.00 91.88 121 GLU A C 1
ATOM 1024 O O . GLU A 1 121 ? -7.538 -13.961 26.652 1.00 91.88 121 GLU A O 1
ATOM 1029 N N . GLY A 1 122 ? -9.419 -14.542 25.582 1.00 92.38 122 GLY A N 1
ATOM 1030 C CA . GLY A 1 122 ? -10.121 -15.040 26.773 1.00 92.38 122 GLY A CA 1
ATOM 1031 C C . GLY A 1 122 ? -10.587 -13.933 27.728 1.00 92.38 122 GLY A C 1
ATOM 1032 O O . GLY A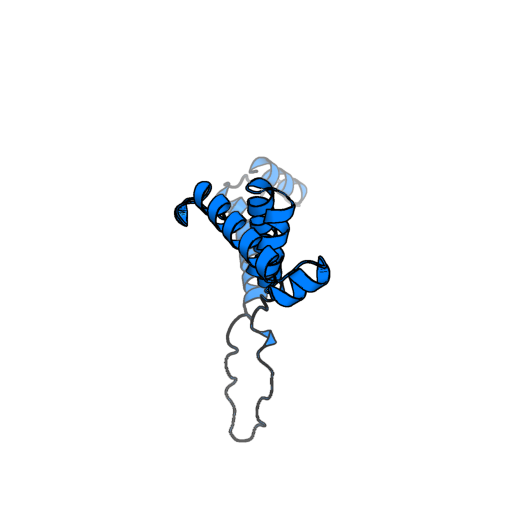 1 122 ? -10.688 -14.148 28.935 1.00 92.38 122 GLY A O 1
ATOM 1033 N N . VAL A 1 123 ? -10.843 -12.731 27.207 1.00 93.75 123 VAL A N 1
ATOM 1034 C CA . VAL A 1 123 ? -11.193 -11.529 27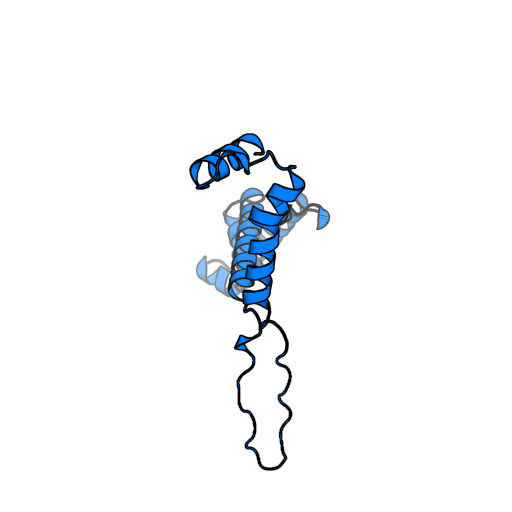.983 1.00 93.75 123 VAL A CA 1
ATOM 1035 C C . VAL A 1 123 ? -12.626 -11.090 27.656 1.00 93.75 123 VAL A C 1
ATOM 1037 O O . VAL A 1 123 ? -13.172 -11.439 26.614 1.00 93.75 123 VAL A O 1
ATOM 1040 N N . SER A 1 124 ? -13.273 -10.315 28.535 1.00 95.44 124 SER A N 1
ATOM 1041 C CA . SER A 1 124 ? -14.595 -9.756 28.233 1.00 95.44 124 SER A CA 1
ATOM 1042 C C . SER A 1 124 ? -14.536 -8.744 27.082 1.00 95.44 124 SER A C 1
ATOM 1044 O O . SER A 1 124 ? -13.598 -7.951 26.962 1.00 95.44 124 SER A O 1
ATOM 1046 N N . VAL A 1 125 ? -15.602 -8.702 26.280 1.00 94.75 125 VAL A N 1
ATOM 1047 C CA . VAL A 1 125 ? -15.759 -7.732 25.182 1.00 94.75 125 VAL A CA 1
ATOM 1048 C C . VAL A 1 125 ? -15.607 -6.293 25.691 1.00 94.75 125 VAL A C 1
ATOM 1050 O O . VAL A 1 125 ? -14.900 -5.494 25.084 1.00 94.75 125 VAL A O 1
ATOM 1053 N N 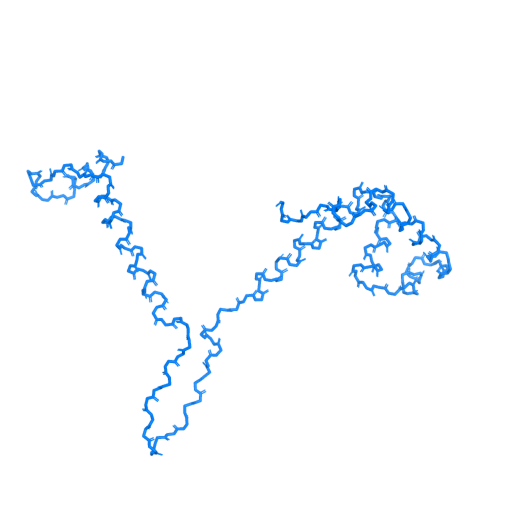. SER A 1 126 ? -16.186 -5.982 26.857 1.00 94.62 126 SER A N 1
ATOM 1054 C CA . SER A 1 126 ? -16.099 -4.655 27.482 1.00 94.62 126 SER A CA 1
ATOM 1055 C C . SER A 1 126 ? -14.664 -4.231 27.806 1.00 94.62 126 SER A C 1
ATOM 1057 O O . SER A 1 126 ? -14.293 -3.075 27.597 1.00 94.62 126 SER A O 1
ATOM 1059 N N . ALA A 1 127 ? -13.829 -5.158 28.280 1.00 93.31 127 ALA A N 1
ATOM 1060 C CA . ALA A 1 127 ? -12.434 -4.870 28.581 1.00 93.31 127 ALA A CA 1
ATOM 1061 C C . ALA A 1 127 ? -11.618 -4.627 27.301 1.00 93.31 127 ALA A C 1
ATOM 1063 O O . ALA A 1 127 ? -10.768 -3.732 27.287 1.00 93.31 127 ALA A O 1
ATOM 1064 N N . ILE A 1 128 ? -11.907 -5.346 26.209 1.00 94.06 128 ILE A N 1
ATOM 1065 C CA . ILE A 1 128 ? -11.297 -5.074 24.900 1.00 94.06 128 ILE A CA 1
ATOM 1066 C C . ILE A 1 128 ? -11.736 -3.710 24.358 1.00 94.06 128 ILE A C 1
ATOM 1068 O O . ILE A 1 128 ? -10.879 -2.937 23.930 1.00 94.06 128 ILE A O 1
ATOM 1072 N N . SER A 1 129 ? -13.021 -3.351 24.452 1.00 94.44 129 SER A N 1
ATOM 1073 C CA . SER A 1 129 ? -13.509 -2.022 24.050 1.00 94.44 129 SER A CA 1
ATOM 1074 C C . SER A 1 129 ? -12.792 -0.894 24.800 1.00 94.44 129 SER A C 1
ATOM 1076 O O . SER A 1 129 ? -12.299 0.046 24.179 1.00 94.44 129 SER A O 1
ATOM 1078 N N . HIS A 1 130 ? -12.633 -1.012 26.123 1.00 95.06 130 HIS A N 1
ATOM 1079 C CA . HIS A 1 130 ? -11.890 -0.022 26.909 1.00 95.06 130 HIS A CA 1
ATOM 1080 C C . HIS A 1 130 ? -10.403 0.059 26.535 1.00 95.06 130 HIS A C 1
ATOM 1082 O O . HIS A 1 130 ? -9.829 1.156 26.479 1.00 95.06 130 HIS A O 1
ATOM 1088 N N . ARG A 1 131 ? -9.760 -1.083 26.258 1.00 94.00 131 ARG A N 1
ATOM 1089 C CA . ARG A 1 131 ? -8.371 -1.113 25.773 1.00 94.00 131 ARG A CA 1
ATOM 1090 C C . ARG A 1 131 ? -8.240 -0.435 24.413 1.00 94.00 131 ARG A C 1
ATOM 1092 O O . ARG A 1 131 ? -7.312 0.354 24.236 1.00 94.00 131 ARG A O 1
ATOM 1099 N N . LEU A 1 132 ? -9.178 -0.690 23.503 1.00 94.75 132 LEU A N 1
ATOM 1100 C CA . LEU A 1 132 ? -9.220 -0.094 22.172 1.00 94.75 132 LEU A CA 1
ATOM 1101 C C . LEU A 1 132 ? -9.390 1.429 22.248 1.00 94.75 132 LEU A C 1
ATOM 1103 O O . LEU A 1 132 ? -8.639 2.160 21.607 1.00 94.75 132 LEU A O 1
ATOM 1107 N N . ASP A 1 133 ? -10.301 1.926 23.086 1.00 9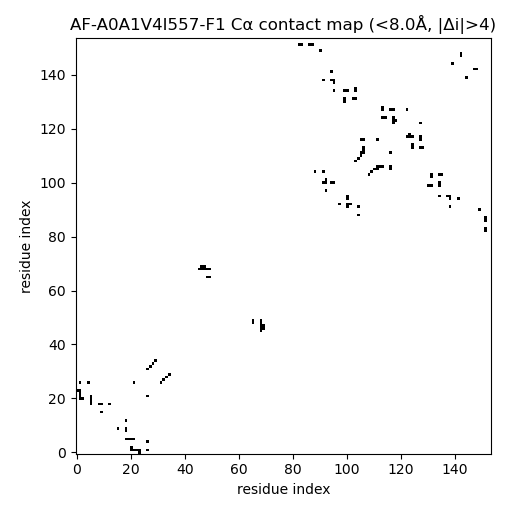5.19 133 ASP A N 1
ATOM 1108 C CA . ASP A 1 133 ? -10.478 3.368 23.299 1.00 95.19 133 ASP A CA 1
ATOM 1109 C C . ASP A 1 133 ? -9.218 4.032 23.857 1.00 95.19 133 ASP A C 1
ATOM 1111 O O . ASP A 1 133 ? -8.850 5.143 23.466 1.00 95.19 133 ASP A O 1
ATOM 1115 N N . THR A 1 134 ? -8.526 3.346 24.766 1.00 94.69 134 THR A N 1
ATOM 1116 C CA . THR A 1 134 ? -7.259 3.829 25.324 1.00 94.69 134 THR A CA 1
ATOM 1117 C C . THR A 1 134 ? -6.166 3.867 24.256 1.00 94.69 134 THR A C 1
ATOM 1119 O O . THR A 1 134 ? -5.439 4.858 24.166 1.00 94.69 134 THR A O 1
ATOM 1122 N N . ALA A 1 135 ? -6.072 2.830 23.417 1.00 94.50 135 ALA A N 1
ATOM 1123 C CA . ALA A 1 135 ? -5.139 2.778 22.294 1.00 94.50 135 ALA A CA 1
ATOM 1124 C C . ALA A 1 135 ? -5.407 3.917 21.297 1.00 94.50 135 ALA A C 1
ATOM 1126 O O . ALA A 1 135 ? -4.491 4.675 20.984 1.00 94.50 135 ALA A O 1
ATOM 1127 N N . LYS A 1 136 ? -6.671 4.135 20.905 1.00 93.62 136 LYS A N 1
ATOM 1128 C CA . LYS A 1 136 ? -7.088 5.243 20.026 1.00 93.62 136 LYS A CA 1
ATOM 1129 C C . LYS A 1 136 ? -6.731 6.613 20.605 1.00 93.62 136 LYS A C 1
ATOM 1131 O O . LYS A 1 136 ? -6.211 7.470 19.894 1.00 93.62 136 LYS A O 1
ATOM 1136 N N . LYS A 1 137 ? -6.972 6.833 21.904 1.00 94.75 137 LYS A N 1
ATOM 1137 C CA . LYS A 1 137 ? -6.607 8.090 22.583 1.00 94.75 137 LYS A CA 1
ATOM 1138 C C . LYS A 1 137 ? -5.098 8.318 22.596 1.00 94.75 137 LYS A C 1
ATOM 1140 O O . LYS A 1 137 ? -4.666 9.447 22.382 1.00 94.75 137 LYS A O 1
ATOM 1145 N N . ASN A 1 138 ? -4.306 7.279 22.851 1.00 93.19 138 ASN A N 1
ATOM 1146 C CA . ASN A 1 138 ? -2.847 7.379 22.837 1.00 93.19 138 ASN A CA 1
ATOM 1147 C C . ASN A 1 138 ? -2.319 7.642 21.426 1.00 93.19 138 ASN A C 1
ATOM 1149 O O . ASN A 1 138 ? -1.503 8.539 21.248 1.00 93.19 138 ASN A O 1
ATOM 1153 N N . PHE A 1 139 ? -2.854 6.946 20.426 1.00 91.81 139 PHE A N 1
ATOM 1154 C CA . PHE A 1 139 ? -2.491 7.146 19.028 1.00 91.81 139 PHE A CA 1
ATOM 1155 C C . PHE A 1 139 ? -2.793 8.576 18.562 1.00 91.81 139 PHE A C 1
ATOM 1157 O O . PHE A 1 139 ? -1.925 9.250 18.016 1.00 91.81 139 PHE A O 1
ATOM 1164 N N . LYS A 1 140 ? -3.981 9.102 18.896 1.00 92.69 140 LYS A N 1
ATOM 1165 C CA . LYS A 1 140 ? -4.384 10.481 18.574 1.00 92.69 140 LYS A CA 1
ATOM 1166 C C . LYS A 1 140 ? -3.501 11.552 19.227 1.00 92.69 140 LYS A C 1
ATOM 1168 O O . LYS A 1 140 ? -3.404 12.657 18.706 1.00 92.69 140 LYS A O 1
ATOM 1173 N N . LYS A 1 141 ? -2.869 11.266 20.372 1.00 92.62 141 LYS A N 1
ATOM 1174 C CA . LYS A 1 141 ? -1.913 12.204 20.991 1.00 92.62 141 LYS A CA 1
ATOM 1175 C C . LYS A 1 141 ? -0.628 12.333 20.175 1.00 92.62 141 LYS A C 1
ATOM 1177 O O . LYS A 1 141 ? -0.042 13.407 20.168 1.00 92.62 141 LYS A O 1
ATOM 1182 N N . ILE A 1 142 ? -0.209 11.251 19.521 1.00 91.06 142 ILE A N 1
ATOM 1183 C CA . ILE A 1 142 ? 1.000 11.205 18.692 1.00 91.06 142 ILE A CA 1
ATOM 1184 C C . ILE A 1 142 ? 0.695 11.794 17.310 1.00 91.06 142 ILE A C 1
ATOM 1186 O O . ILE A 1 142 ? 1.427 12.655 16.830 1.00 91.06 142 ILE A O 1
ATOM 1190 N N . TYR A 1 143 ? -0.439 11.403 16.723 1.00 89.56 143 TYR A N 1
ATOM 1191 C CA . TYR A 1 143 ? -0.907 11.858 15.415 1.00 89.56 143 TYR A CA 1
ATOM 1192 C C . TYR A 1 143 ? -2.259 12.581 15.548 1.00 89.56 143 TYR A C 1
ATOM 1194 O O . TYR A 1 143 ? -3.319 11.978 15.364 1.00 89.56 143 TYR A O 1
ATOM 1202 N N . PRO A 1 144 ? -2.265 13.881 15.902 1.00 88.50 144 PRO A N 1
ATOM 1203 C CA . PRO A 1 144 ? -3.503 14.628 16.136 1.00 88.50 144 PRO A CA 1
ATOM 1204 C C . PRO A 1 144 ? -4.240 15.005 14.846 1.00 88.50 144 PRO A C 1
ATOM 1206 O O . PRO A 1 144 ? -5.446 15.260 14.881 1.00 88.50 144 PRO A O 1
ATOM 1209 N N . LYS A 1 145 ? -3.520 15.073 13.722 1.00 90.31 145 LYS A N 1
ATOM 1210 C CA . LYS A 1 145 ? -4.028 15.431 12.395 1.00 90.31 145 LYS A CA 1
ATOM 1211 C C . LYS A 1 145 ? -3.602 14.365 11.393 1.00 90.31 145 LYS A C 1
ATOM 1213 O O . LYS A 1 145 ? -2.518 13.804 11.530 1.00 90.31 145 LYS A O 1
ATOM 1218 N N . SER A 1 146 ? -4.415 14.151 10.360 1.00 80.69 146 SER A N 1
ATOM 1219 C CA . SER A 1 146 ? -4.088 13.231 9.262 1.00 80.69 146 SER A CA 1
ATOM 1220 C C . SER A 1 146 ? -2.791 13.616 8.549 1.00 80.69 146 SER A C 1
ATOM 1222 O O . SER A 1 146 ? -2.003 12.745 8.221 1.00 80.69 146 SER A O 1
ATOM 1224 N N . SER A 1 147 ? -2.510 14.914 8.407 1.00 81.31 147 SER A N 1
ATOM 1225 C CA . SER A 1 147 ? -1.282 15.423 7.777 1.00 81.31 147 SER A CA 1
ATOM 1226 C C . SER A 1 147 ? 0.010 15.100 8.536 1.00 81.31 147 SER A C 1
ATOM 1228 O O . SER A 1 147 ? 1.092 15.337 8.019 1.00 81.31 147 SER A O 1
ATOM 1230 N N . THR A 1 148 ? -0.080 14.675 9.799 1.00 82.81 148 THR A N 1
ATOM 1231 C CA . THR A 1 148 ? 1.086 14.280 10.607 1.00 82.81 148 THR A CA 1
ATOM 1232 C C . THR A 1 148 ? 1.402 12.795 10.433 1.00 82.81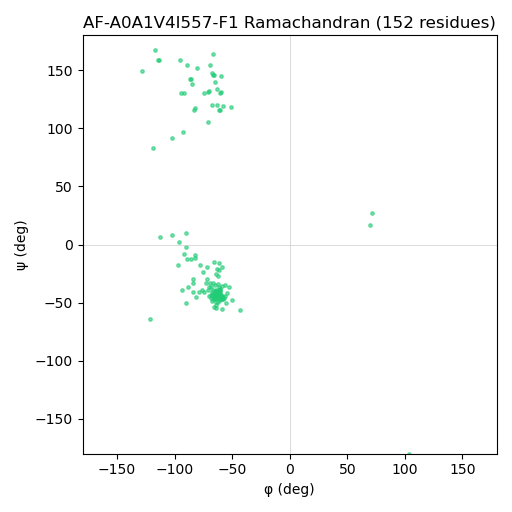 148 THR A C 1
ATOM 1234 O O . THR A 1 148 ? 2.453 12.339 10.879 1.00 82.81 148 THR A O 1
ATOM 1237 N N . PHE A 1 149 ? 0.493 12.033 9.823 1.00 83.19 149 PHE A N 1
ATOM 1238 C CA . PHE A 1 149 ? 0.714 10.623 9.567 1.00 83.19 149 PHE A CA 1
ATOM 1239 C C . PHE A 1 149 ? 1.716 10.457 8.410 1.00 83.19 149 PHE A C 1
ATOM 1241 O O . PHE A 1 149 ? 1.549 11.125 7.388 1.00 83.19 149 PHE A O 1
ATOM 1248 N N . PRO A 1 150 ? 2.767 9.632 8.566 1.00 83.06 150 PRO A N 1
ATOM 1249 C CA . PRO A 1 150 ? 3.734 9.398 7.499 1.00 83.06 150 PRO A CA 1
ATOM 1250 C C . PRO A 1 150 ? 3.070 8.703 6.305 1.00 83.06 150 PRO A C 1
ATOM 1252 O O . PRO A 1 150 ? 2.249 7.807 6.492 1.00 83.06 150 PRO A O 1
ATOM 1255 N N . SER A 1 151 ? 3.437 9.126 5.097 1.00 80.75 151 SER A N 1
ATOM 1256 C CA . SER A 1 151 ? 3.077 8.439 3.855 1.00 80.75 151 SER A CA 1
ATOM 1257 C C . SER A 1 151 ? 4.107 7.348 3.554 1.00 80.75 151 SER A C 1
ATOM 1259 O O . SER A 1 151 ? 5.302 7.561 3.763 1.00 80.75 151 SER A O 1
ATOM 1261 N N . CYS A 1 152 ? 3.644 6.211 3.036 1.00 75.75 152 CYS A N 1
ATOM 1262 C CA . CYS A 1 152 ? 4.484 5.154 2.458 1.00 75.75 152 CYS A CA 1
ATOM 1263 C C . CYS A 1 152 ? 5.271 5.665 1.240 1.00 75.75 152 CYS A C 1
ATOM 1265 O O . CYS A 1 152 ? 6.454 5.373 1.082 1.00 75.75 152 CYS A O 1
ATOM 1267 N N . HIS A 1 153 ? 4.620 6.499 0.432 1.00 71.31 153 HIS A N 1
ATOM 1268 C CA . HIS A 1 153 ? 5.191 7.216 -0.699 1.00 71.31 153 HIS A CA 1
ATOM 1269 C C . HIS A 1 153 ? 5.644 8.591 -0.186 1.00 71.31 153 HIS A C 1
ATOM 1271 O O . HIS A 1 153 ? 4.797 9.460 0.025 1.00 71.31 153 HIS A O 1
ATOM 1277 N N . GLY A 1 154 ? 6.930 8.727 0.151 1.00 57.12 154 GLY A N 1
ATOM 1278 C CA . GLY A 1 154 ? 7.501 9.868 0.892 1.00 57.12 154 GLY A CA 1
ATOM 1279 C C . GLY A 1 154 ? 7.237 11.271 0.345 1.00 57.12 154 GLY A C 1
ATOM 1280 O O . GLY A 1 154 ? 6.888 11.421 -0.845 1.00 57.12 154 GLY A O 1
#

Mean predicted aligned error: 11.64 Å

Foldseek 3Di:
DQVVVQVVCCVVDPDNVPRDGDDPVVCCVVVPVVVVVVVCCVVCVQADDDDDPDDDPPDDDPPDDCPVSDDDCVVVVVVVVVLQLVVVLVVLPVQDPPVLSVLCCCCPVVVDDLVNVCVVVVHDSVVSVVSPVVSVVSVCVCVVDPVSDDDSVD

Nearest PDB structures (foldseek):
  1or7-assembly3_A  TM=6.433E-01  e=1.484E-01  Escherichia coli
  6dvb-assembly1_F  TM=5.770E-01  e=1.402E-01  Mycobacterium tuberculosis H37Rv
  6kon-assembly1_F  TM=3.565E-01  e=5.078E-02  Mycobacterium tuberculosis H37Rv
  6in7-assembly1_B  TM=3.788E-01  e=1.057E-01  Pseudomonas aeruginosa PAO1
  6jbq-assembly1_F  TM=3.599E-01  e=1.661E-01  Escherichia coli K-12

Secondary structure (DSSP, 8-state):
-HHHHHHHHHHH-S-GGG--PPPHHHHHIIIIIHHHHHHHHHHHTT-SS-------TTSPP-----GGGSPP-HHHHHHHHHHHHHHHHHHHHHHS-HHHHHHHIIIIIS---HHHHHHHHT--HHHHHHHHHHHHHHHHHH--SGGGSPPS--